Protein AF-A0A8T7FTH7-F1 (afdb_monomer)

Secondary structure (DSSP, 8-state):
-HHHHHHHHHHHHHHHHHHHHHHHHHHHHHHHHHHHHHHHHHHHHH---HHHHHHTSPP-TTGGGEEEEEETTTTEEEEEETTTEEEEEEEEETTTEEEE--SSS-------PPPPPPPPPTTSPSSP-

Foldseek 3Di:
DVVVVVVVVVVVVVVVVVVVCVVCLVVQLCVFQVLQQQCLQCCVVVVDDPVVSLVPDDDDPQSVQKDWDADPVQSKIWIAGNVDHNIWMWHQDVPPGIDTDDDDDDPDPPVDDDDDDDDDDPPDDPPDD

Mean predicted aligned error: 7.5 Å

Sequence (129 aa):
MKKKILPGIAAFLVIALVAGYFYMLPTFQVATGYTAKAVCSYHFLTGQDLENILAELPSNPLVPFLRPVIDEEKGEATVTLWGWAAGQKAILRPGLGCTLLAGDGPFETRSASMPTPELLDPNQPWPPR

Nearest PDB structures (foldseek):
  5y9m-assembly1_X  TM=3.456E-01  e=4.572E+00  Homo sapiens
  6yum-assembly2_GGG  TM=3.499E-01  e=9.924E+00  Homo sapiens

pLDDT: mean 88.83, std 12.2, range [54.25, 98.06]

Solvent-accessible surface area (backbone atoms only — not comparable to full-atom values): 7770 Å² total; per-residue (Å²): 115,71,82,67,47,54,61,53,53,52,52,50,52,52,52,51,52,53,53,50,46,66,70,44,42,65,60,43,37,50,54,17,38,52,50,7,37,48,50,28,34,41,32,78,74,67,69,46,57,72,69,63,55,61,70,69,48,82,90,56,93,60,61,88,42,53,40,75,48,76,39,77,91,77,38,32,13,36,12,15,41,77,70,78,39,55,66,23,42,10,36,59,36,90,97,72,48,55,45,67,58,84,76,93,64,85,83,74,80,72,84,72,77,77,74,81,80,76,83,73,66,89,85,60,66,87,76,82,131

Radius of gyration: 20.93 Å; Cα contacts (8 Å, |Δi|>4): 136; chains: 1; bounding box: 39×34×79 Å

Structure (mmCIF, N/CA/C/O backbone):
data_AF-A0A8T7FTH7-F1
#
_entry.id   AF-A0A8T7FTH7-F1
#
loop_
_atom_site.group_PDB
_atom_site.id
_atom_site.type_symbol
_atom_site.label_atom_id
_atom_site.label_alt_id
_atom_site.label_comp_id
_atom_site.label_asym_id
_atom_site.label_entity_id
_atom_site.label_seq_id
_atom_site.pdbx_PDB_ins_code
_atom_site.Cartn_x
_atom_site.Cartn_y
_atom_site.Cartn_z
_atom_site.occupancy
_atom_site.B_iso_or_equiv
_atom_site.auth_seq_id
_atom_site.auth_comp_id
_atom_site.auth_asym_id
_atom_site.auth_atom_id
_atom_site.pdbx_PDB_model_num
ATOM 1 N N . MET A 1 1 ? 19.401 9.539 -43.372 1.00 54.25 1 MET A N 1
ATOM 2 C CA . MET A 1 1 ? 20.001 9.391 -42.023 1.00 54.25 1 MET A CA 1
ATOM 3 C C . MET A 1 1 ? 18.977 9.518 -40.887 1.00 54.25 1 MET A C 1
ATOM 5 O O . MET A 1 1 ? 18.885 8.586 -40.107 1.00 54.25 1 MET A O 1
ATOM 9 N N . LYS A 1 2 ? 18.118 10.555 -40.835 1.00 55.38 2 LYS A N 1
ATOM 10 C CA . LYS A 1 2 ? 17.072 10.722 -39.788 1.00 55.38 2 LYS A CA 1
ATOM 11 C C . LYS A 1 2 ? 16.090 9.536 -39.631 1.00 55.38 2 LYS A C 1
ATOM 13 O O . LYS A 1 2 ? 15.730 9.191 -38.513 1.00 55.38 2 LYS A O 1
ATOM 18 N N . LYS A 1 3 ? 15.729 8.855 -40.732 1.00 62.44 3 LYS A N 1
ATOM 19 C CA . LYS A 1 3 ? 14.772 7.723 -40.737 1.00 62.44 3 LYS A CA 1
ATOM 20 C C . LYS A 1 3 ? 15.237 6.470 -39.970 1.00 62.44 3 LYS A C 1
ATOM 22 O O . LYS A 1 3 ? 14.392 5.694 -39.555 1.00 62.44 3 LYS A O 1
ATOM 27 N N . LYS A 1 4 ? 16.551 6.273 -39.773 1.00 67.25 4 LYS A N 1
ATOM 28 C CA . LYS A 1 4 ? 17.105 5.129 -39.013 1.00 67.25 4 LYS A CA 1
ATOM 29 C C . LYS A 1 4 ? 17.420 5.463 -37.548 1.00 67.25 4 LYS A C 1
ATOM 31 O O . LYS A 1 4 ? 17.591 4.556 -36.750 1.00 67.25 4 LYS A O 1
ATOM 36 N N . ILE A 1 5 ? 17.472 6.749 -37.196 1.00 80.12 5 ILE A N 1
ATOM 37 C CA . ILE A 1 5 ? 17.786 7.216 -35.836 1.00 80.12 5 ILE A CA 1
ATOM 38 C C . ILE A 1 5 ? 16.519 7.232 -34.970 1.00 80.12 5 ILE A C 1
ATOM 40 O O . ILE A 1 5 ? 16.562 6.842 -33.809 1.00 80.12 5 ILE A O 1
ATOM 44 N N . LEU A 1 6 ? 15.375 7.605 -35.556 1.00 87.12 6 LEU A N 1
ATOM 45 C CA . LEU A 1 6 ? 14.080 7.619 -34.872 1.00 87.12 6 LEU A CA 1
ATOM 46 C C . LEU A 1 6 ? 13.685 6.264 -34.241 1.00 87.12 6 LEU A C 1
ATOM 48 O O . LEU A 1 6 ? 13.337 6.266 -33.062 1.00 87.12 6 LEU A O 1
ATOM 52 N N . PRO A 1 7 ? 13.783 5.110 -34.939 1.00 89.69 7 PRO A N 1
ATOM 53 C CA . PRO A 1 7 ? 13.493 3.822 -34.308 1.00 89.69 7 PRO A CA 1
ATOM 54 C C . PRO A 1 7 ? 14.507 3.454 -33.216 1.00 89.69 7 PRO A C 1
ATOM 56 O O . PRO A 1 7 ? 14.124 2.840 -32.227 1.00 89.69 7 PRO A O 1
ATOM 59 N N . GLY A 1 8 ? 15.775 3.863 -33.349 1.00 92.44 8 GLY A N 1
ATOM 60 C CA . GLY A 1 8 ? 16.796 3.631 -32.323 1.00 92.44 8 GLY A CA 1
ATOM 61 C C . GLY A 1 8 ? 16.518 4.399 -31.028 1.00 92.44 8 GLY A C 1
ATOM 62 O O . GLY A 1 8 ? 16.594 3.826 -29.946 1.00 92.44 8 GLY A O 1
ATOM 63 N N . ILE A 1 9 ? 16.122 5.671 -31.135 1.00 94.81 9 ILE A N 1
ATOM 64 C CA . ILE A 1 9 ? 15.719 6.486 -29.978 1.00 94.81 9 ILE A CA 1
ATOM 65 C C . ILE A 1 9 ? 14.453 5.915 -29.336 1.00 94.81 9 ILE A C 1
ATOM 67 O O . ILE A 1 9 ? 14.396 5.782 -28.117 1.00 94.81 9 ILE A O 1
ATOM 71 N N . ALA A 1 10 ? 13.454 5.542 -30.141 1.00 95.12 10 ALA A N 1
ATOM 72 C CA . ALA A 1 10 ? 12.225 4.942 -29.630 1.00 95.12 10 ALA A CA 1
ATOM 73 C C . ALA A 1 10 ? 12.507 3.638 -28.866 1.00 95.12 10 ALA A C 1
ATOM 75 O O . ALA A 1 10 ? 12.024 3.469 -27.749 1.00 95.12 10 ALA A O 1
ATOM 76 N N . ALA A 1 11 ? 13.341 2.753 -29.420 1.00 95.62 11 ALA A N 1
ATOM 77 C CA . ALA A 1 11 ? 13.741 1.516 -28.753 1.00 95.62 11 ALA A CA 1
ATOM 78 C C . ALA A 1 11 ? 14.475 1.788 -27.431 1.00 95.62 11 ALA A C 1
ATOM 80 O O . ALA A 1 11 ? 14.161 1.169 -26.417 1.00 95.62 11 ALA A O 1
ATOM 81 N N . PHE A 1 12 ? 15.402 2.750 -27.415 1.00 96.62 12 PHE A N 1
ATOM 82 C CA . PHE A 1 12 ? 16.107 3.142 -26.196 1.00 96.62 12 PHE A CA 1
ATOM 83 C C . PHE A 1 12 ? 15.153 3.673 -25.116 1.00 96.62 12 PHE A C 1
ATOM 85 O O . PHE A 1 12 ? 15.256 3.264 -23.962 1.00 96.62 12 PHE A O 1
ATOM 92 N N . LEU A 1 13 ? 14.193 4.528 -25.484 1.00 97.19 13 LEU A N 1
ATOM 93 C CA . LEU A 1 13 ? 13.192 5.053 -24.550 1.00 97.19 13 LEU A CA 1
ATOM 94 C C . LEU A 1 13 ? 12.320 3.942 -23.959 1.00 97.19 13 LEU A C 1
ATOM 96 O O . LEU A 1 13 ? 12.079 3.939 -22.755 1.00 97.19 13 LEU A O 1
ATOM 100 N N . VAL A 1 14 ? 11.887 2.979 -24.775 1.00 96.94 14 VAL A N 1
ATOM 101 C CA . VAL A 1 14 ? 11.110 1.829 -24.289 1.00 96.94 14 VAL A CA 1
ATOM 102 C C . VAL A 1 14 ? 11.933 1.000 -23.304 1.00 96.94 14 VAL A C 1
ATOM 104 O O . VAL A 1 14 ? 11.444 0.689 -22.222 1.00 96.94 14 VAL A O 1
ATOM 107 N N . ILE A 1 15 ? 13.194 0.696 -23.625 1.00 97.56 15 ILE A N 1
ATOM 108 C CA . ILE A 1 15 ? 14.082 -0.057 -22.725 1.00 97.56 15 ILE A CA 1
ATOM 109 C C . ILE A 1 15 ? 14.289 0.700 -21.409 1.00 97.56 15 ILE A C 1
ATOM 111 O O . ILE A 1 15 ? 14.187 0.101 -20.341 1.00 97.56 15 ILE A O 1
ATOM 115 N N . ALA A 1 16 ? 14.530 2.011 -21.471 1.00 97.31 16 ALA A N 1
ATOM 116 C CA . ALA A 1 16 ? 14.709 2.845 -20.287 1.00 97.31 16 ALA A CA 1
ATOM 117 C C . ALA A 1 16 ? 13.448 2.885 -19.407 1.00 97.31 16 ALA A C 1
ATOM 119 O O . ALA A 1 16 ? 13.560 2.786 -18.188 1.00 97.31 16 ALA A O 1
ATOM 120 N N . LEU A 1 17 ? 12.254 2.973 -20.005 1.00 96.00 17 LEU A N 1
ATOM 121 C CA . LEU A 1 17 ? 10.984 2.933 -19.273 1.00 96.00 17 LEU A CA 1
ATOM 122 C C . LEU A 1 17 ? 10.751 1.579 -18.603 1.00 96.00 17 LEU A C 1
ATOM 124 O O . LEU A 1 17 ? 10.371 1.535 -17.437 1.00 96.00 17 LEU A O 1
ATOM 128 N N . VAL A 1 18 ? 11.007 0.481 -19.315 1.00 95.81 18 VAL A N 1
ATOM 129 C CA . VAL A 1 18 ? 10.856 -0.873 -18.766 1.00 95.81 18 VAL A CA 1
ATOM 130 C C . VAL A 1 18 ? 11.847 -1.096 -17.622 1.00 95.81 18 VAL A C 1
ATOM 132 O O . VAL A 1 18 ? 11.448 -1.522 -16.540 1.00 95.81 18 VAL A O 1
ATOM 135 N N . ALA A 1 19 ? 13.122 -0.747 -17.812 1.00 96.81 19 ALA A N 1
ATOM 136 C CA . ALA A 1 19 ? 14.138 -0.853 -16.767 1.00 96.81 19 ALA A CA 1
ATOM 137 C C . ALA A 1 19 ? 13.805 0.031 -15.554 1.00 96.81 19 ALA A C 1
ATOM 139 O O . ALA A 1 19 ? 13.884 -0.427 -14.415 1.00 96.81 19 ALA A O 1
ATOM 140 N N . GLY A 1 20 ? 13.373 1.272 -15.794 1.00 96.75 20 GLY A N 1
ATOM 141 C CA . GLY A 1 20 ? 12.933 2.193 -14.749 1.00 96.75 20 GLY A CA 1
ATOM 142 C C . GLY A 1 20 ? 11.720 1.675 -13.975 1.00 96.75 20 GLY A C 1
ATOM 143 O O . GLY A 1 20 ? 11.682 1.792 -12.753 1.00 96.75 20 GLY A O 1
ATOM 144 N N . TYR A 1 21 ? 10.763 1.040 -14.656 1.00 93.38 21 TYR A N 1
ATOM 145 C CA . TYR A 1 21 ? 9.609 0.412 -14.013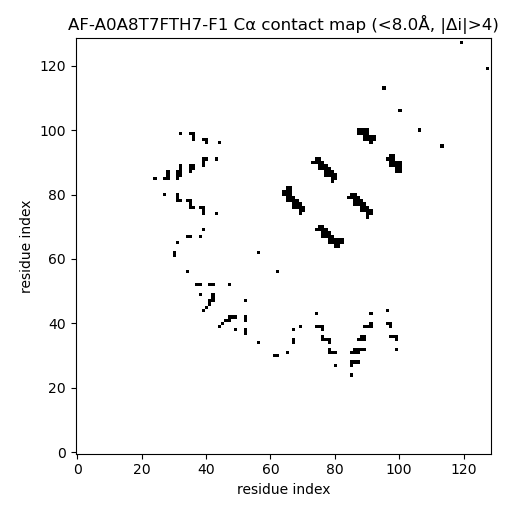 1.00 93.38 21 TYR A CA 1
ATOM 146 C C . TYR A 1 21 ? 10.030 -0.712 -13.065 1.00 93.38 21 TYR A C 1
ATOM 148 O O . TYR A 1 21 ? 9.644 -0.699 -11.899 1.00 93.38 21 TYR A O 1
ATOM 156 N N . PHE A 1 22 ? 10.858 -1.653 -13.529 1.00 94.88 22 PHE A N 1
ATOM 157 C CA . PHE A 1 22 ? 11.330 -2.756 -12.686 1.00 94.88 22 PHE A CA 1
ATOM 158 C C . PHE A 1 22 ? 12.208 -2.278 -11.526 1.00 94.88 22 PHE A C 1
ATOM 160 O O . PHE A 1 22 ? 12.134 -2.843 -10.438 1.00 94.88 22 PHE A O 1
ATOM 167 N N . TYR A 1 23 ? 12.983 -1.210 -11.724 1.00 97.00 23 TYR A N 1
ATOM 168 C CA . TYR A 1 23 ? 13.746 -0.572 -10.653 1.00 97.00 23 TYR A CA 1
ATOM 169 C C . TYR A 1 23 ? 12.838 0.034 -9.570 1.00 97.00 23 TYR A C 1
ATOM 171 O O . TYR A 1 23 ? 13.106 -0.119 -8.381 1.00 97.00 23 TYR A O 1
ATOM 179 N N . MET A 1 24 ? 11.739 0.681 -9.970 1.00 96.44 24 MET A N 1
ATOM 180 C CA . MET A 1 24 ? 10.778 1.321 -9.060 1.00 96.44 24 MET A CA 1
ATOM 181 C C . MET A 1 24 ? 9.716 0.367 -8.496 1.00 96.44 24 MET A C 1
ATOM 183 O O . MET A 1 24 ? 8.971 0.746 -7.589 1.00 96.44 24 MET A O 1
ATOM 187 N N . LEU A 1 25 ? 9.633 -0.865 -9.002 1.00 94.44 25 LEU A N 1
ATOM 188 C CA . LEU A 1 25 ? 8.610 -1.835 -8.618 1.00 94.44 25 LEU A CA 1
ATOM 189 C C . LEU A 1 25 ? 8.502 -2.045 -7.094 1.00 94.44 25 LEU A C 1
ATOM 191 O O . LEU A 1 25 ? 7.373 -2.007 -6.600 1.00 94.44 25 LEU A O 1
ATOM 195 N N . PRO A 1 26 ? 9.602 -2.165 -6.318 1.00 94.50 26 PRO A N 1
ATOM 196 C CA . PRO A 1 26 ? 9.508 -2.289 -4.863 1.00 94.50 26 PRO A CA 1
ATOM 197 C C . PRO A 1 26 ? 8.844 -1.072 -4.209 1.00 94.50 26 PRO A C 1
ATOM 199 O O . PRO A 1 26 ? 8.006 -1.217 -3.325 1.00 94.50 26 PRO A O 1
ATOM 202 N N . THR A 1 27 ? 9.155 0.141 -4.674 1.00 95.56 27 THR A N 1
ATOM 203 C CA . THR A 1 27 ? 8.526 1.375 -4.180 1.00 95.56 27 THR A CA 1
ATOM 204 C C . THR A 1 27 ? 7.031 1.395 -4.489 1.00 95.56 27 THR A C 1
ATOM 206 O O . THR A 1 27 ? 6.227 1.765 -3.635 1.00 95.56 27 THR A O 1
ATOM 209 N N . PHE A 1 28 ? 6.638 0.959 -5.687 1.00 95.75 28 PHE A N 1
ATOM 210 C CA . PHE A 1 28 ? 5.229 0.868 -6.067 1.00 95.75 28 PHE A CA 1
ATOM 211 C C . PHE A 1 28 ? 4.470 -0.182 -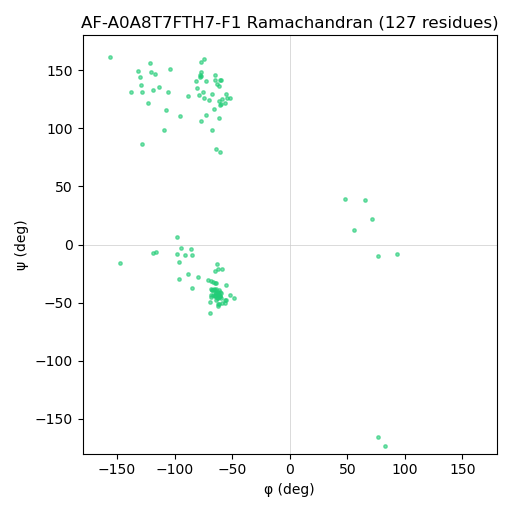5.249 1.00 95.75 28 PHE A C 1
ATOM 213 O O . PHE A 1 28 ? 3.330 0.070 -4.858 1.00 95.75 28 PHE A O 1
ATOM 220 N N . GLN A 1 29 ? 5.098 -1.319 -4.939 1.00 94.25 29 GLN A N 1
ATOM 221 C CA . GLN A 1 29 ? 4.535 -2.346 -4.056 1.00 94.25 29 GLN A CA 1
ATOM 222 C C . GLN A 1 29 ? 4.381 -1.846 -2.617 1.00 94.25 29 GLN A C 1
ATOM 224 O O . GLN A 1 29 ? 3.365 -2.113 -1.983 1.00 94.25 29 GLN A O 1
ATOM 229 N N . VAL A 1 30 ? 5.339 -1.067 -2.104 1.00 94.94 30 VAL A N 1
ATOM 230 C CA . VAL A 1 30 ? 5.215 -0.439 -0.779 1.00 94.94 30 VAL A CA 1
ATOM 231 C C . VAL A 1 30 ? 4.050 0.547 -0.756 1.00 94.94 30 VAL A C 1
ATOM 233 O O . VAL A 1 30 ? 3.238 0.498 0.164 1.00 94.94 30 VAL A O 1
ATOM 236 N N . ALA A 1 31 ? 3.927 1.410 -1.769 1.00 95.75 31 ALA A N 1
ATOM 237 C CA . ALA A 1 31 ? 2.851 2.397 -1.832 1.00 95.75 31 ALA A CA 1
ATOM 238 C C . ALA A 1 31 ? 1.465 1.732 -1.880 1.00 95.75 31 ALA A C 1
ATOM 240 O O . ALA A 1 31 ? 0.595 2.034 -1.067 1.00 95.75 31 ALA A O 1
ATOM 241 N N . THR A 1 32 ? 1.273 0.784 -2.794 1.00 96.69 32 THR A N 1
ATOM 242 C CA . THR A 1 32 ? 0.002 0.057 -2.935 1.00 96.69 32 THR A CA 1
ATOM 243 C C . THR A 1 32 ? -0.287 -0.840 -1.732 1.00 96.69 32 THR A C 1
ATOM 245 O O . THR A 1 32 ? -1.424 -0.871 -1.268 1.00 96.69 32 THR A O 1
ATOM 248 N N . GLY A 1 33 ? 0.718 -1.515 -1.169 1.00 95.88 33 GLY A N 1
ATOM 249 C CA . GLY A 1 33 ? 0.565 -2.393 -0.007 1.00 95.88 33 GLY A CA 1
ATOM 250 C C . GLY A 1 33 ? 0.238 -1.635 1.277 1.00 95.88 33 GLY A C 1
ATOM 251 O O . GLY A 1 33 ? -0.679 -2.022 2.006 1.00 95.88 33 GLY A O 1
ATOM 252 N N . TYR A 1 34 ? 0.922 -0.515 1.529 1.00 96.38 34 TYR A N 1
ATOM 253 C CA . TYR A 1 34 ? 0.611 0.373 2.650 1.00 96.38 34 TYR A CA 1
ATOM 254 C C . TYR A 1 34 ? -0.825 0.885 2.550 1.00 96.38 34 TYR A C 1
ATOM 256 O O . TYR A 1 34 ? -1.599 0.737 3.497 1.00 96.38 34 TYR A O 1
ATOM 264 N N . THR A 1 35 ? -1.215 1.413 1.386 1.00 97.44 35 THR A N 1
ATOM 265 C CA . THR A 1 35 ? -2.571 1.928 1.186 1.00 97.44 35 THR A CA 1
ATOM 266 C C . THR A 1 35 ? -3.618 0.820 1.269 1.00 97.44 35 THR A C 1
ATOM 268 O O . THR A 1 35 ? -4.646 1.037 1.898 1.00 97.44 35 THR A O 1
ATOM 271 N N . ALA A 1 36 ? -3.369 -0.382 0.740 1.00 97.25 36 ALA A N 1
ATOM 272 C CA . ALA A 1 36 ? -4.308 -1.503 0.857 1.00 97.25 36 ALA A CA 1
ATOM 273 C C . ALA A 1 36 ? -4.540 -1.889 2.322 1.00 97.25 36 ALA A C 1
ATOM 275 O O . ALA A 1 36 ? -5.681 -2.044 2.764 1.00 97.25 36 ALA A O 1
ATOM 276 N N . LYS A 1 37 ? -3.462 -1.982 3.109 1.00 96.94 37 LYS A N 1
ATOM 277 C CA . LYS A 1 37 ? -3.544 -2.272 4.544 1.00 96.94 37 LYS A CA 1
ATOM 278 C C . LYS A 1 37 ? -4.258 -1.158 5.312 1.00 96.94 37 LYS A C 1
ATOM 280 O O . LYS A 1 37 ? -5.078 -1.475 6.179 1.00 96.94 37 LYS A O 1
ATOM 285 N N . ALA A 1 38 ? -3.950 0.104 5.017 1.00 97.06 38 ALA A N 1
ATOM 286 C CA . ALA A 1 38 ? -4.575 1.264 5.644 1.00 97.06 38 ALA A CA 1
ATOM 287 C C . ALA A 1 38 ? -6.077 1.301 5.344 1.00 97.06 38 ALA A C 1
ATOM 289 O O . ALA A 1 38 ? -6.872 1.289 6.279 1.00 97.06 38 ALA A O 1
ATOM 290 N N . VAL A 1 39 ? -6.459 1.219 4.065 1.00 98.06 39 VAL A N 1
ATOM 291 C CA . VAL A 1 39 ? -7.859 1.199 3.619 1.00 98.06 39 VAL A CA 1
ATOM 292 C C . VAL A 1 39 ? -8.630 0.065 4.278 1.00 98.06 39 VAL A C 1
ATOM 294 O O . VAL A 1 39 ? -9.645 0.334 4.906 1.00 98.06 39 VAL A O 1
ATOM 297 N N . CYS A 1 40 ? -8.121 -1.171 4.248 1.00 97.75 40 CYS A N 1
ATOM 298 C CA . CYS A 1 40 ? -8.783 -2.288 4.927 1.00 97.75 40 CYS A CA 1
ATOM 299 C C . CYS A 1 40 ? -8.991 -2.000 6.422 1.00 97.75 40 CYS A C 1
ATOM 301 O O . CYS A 1 40 ? -10.076 -2.207 6.956 1.00 97.75 40 CYS A O 1
ATOM 303 N N . SER A 1 41 ? -7.951 -1.519 7.111 1.00 97.44 41 SER A N 1
ATOM 304 C CA . SER A 1 41 ? -7.999 -1.349 8.567 1.00 97.44 41 SER A CA 1
ATOM 305 C C . SER A 1 41 ? -8.951 -0.226 8.967 1.00 97.44 41 SER A C 1
ATOM 307 O O . SER A 1 41 ? -9.809 -0.433 9.817 1.00 97.44 41 SER A O 1
ATOM 309 N N . TYR A 1 42 ? -8.830 0.948 8.352 1.00 97.44 42 TYR A N 1
ATOM 310 C CA . TYR A 1 42 ? -9.682 2.081 8.693 1.00 97.44 42 TYR A CA 1
ATOM 311 C C . TYR A 1 42 ? -11.136 1.838 8.299 1.00 97.44 42 TYR A C 1
ATOM 313 O O . TYR A 1 42 ? -12.044 2.149 9.071 1.00 97.44 42 TYR A O 1
ATOM 321 N N . HIS A 1 43 ? -11.365 1.215 7.150 1.00 97.88 43 HIS A N 1
ATOM 322 C CA . HIS A 1 43 ? -12.713 0.933 6.703 1.00 97.88 43 HIS A CA 1
ATOM 323 C C . HIS A 1 43 ? -13.389 -0.139 7.570 1.00 97.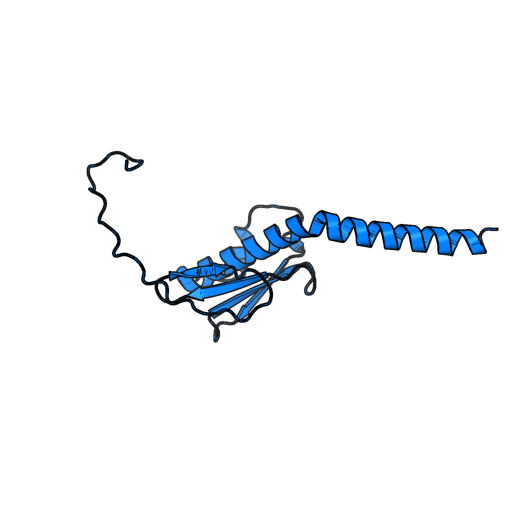88 43 HIS A C 1
ATOM 325 O O . HIS A 1 43 ? -14.373 0.147 8.245 1.00 97.88 43 HIS A O 1
ATOM 331 N N . PHE A 1 44 ? -12.817 -1.344 7.664 1.00 97.44 44 PHE A N 1
ATOM 332 C CA . PHE A 1 44 ? -13.481 -2.459 8.346 1.00 97.44 44 PHE A CA 1
ATOM 333 C C . PHE A 1 44 ? -13.372 -2.430 9.874 1.00 97.44 44 PHE A C 1
ATOM 335 O O . PHE A 1 44 ? -14.239 -2.979 10.550 1.00 97.44 44 PHE A O 1
ATOM 342 N N . LEU A 1 45 ? -12.311 -1.842 10.444 1.00 95.81 45 LEU A N 1
ATOM 343 C CA . LEU A 1 45 ? -12.126 -1.817 11.904 1.00 95.81 45 LEU A CA 1
ATOM 344 C C . LEU A 1 45 ? -12.636 -0.528 12.543 1.00 95.81 45 LEU A C 1
ATOM 346 O O . LEU A 1 45 ? -13.027 -0.556 13.707 1.00 95.81 45 LEU A O 1
ATOM 350 N N . THR A 1 46 ? -12.608 0.593 11.814 1.00 95.81 46 THR A N 1
ATOM 351 C CA . THR A 1 46 ? -13.019 1.899 12.357 1.00 95.81 46 THR A CA 1
ATOM 352 C C . THR A 1 46 ? -14.240 2.506 11.672 1.00 95.81 46 THR A C 1
ATOM 354 O O . THR A 1 46 ? -14.746 3.512 12.159 1.00 95.81 46 THR A O 1
ATOM 357 N N . GLY A 1 47 ? -14.748 1.904 10.590 1.00 95.44 47 GLY A N 1
ATOM 358 C CA . GLY A 1 47 ? -15.949 2.374 9.893 1.00 95.44 47 GLY A CA 1
ATOM 359 C C . GLY A 1 47 ? -15.753 3.674 9.113 1.00 95.44 47 GLY A C 1
ATOM 360 O O . GLY A 1 47 ? -16.724 4.389 8.885 1.00 95.44 47 GLY A O 1
ATOM 361 N N . GLN A 1 48 ? -14.514 4.016 8.743 1.00 96.69 48 GLN A N 1
ATOM 362 C CA . GLN A 1 48 ? -14.243 5.218 7.952 1.00 96.69 48 GLN A CA 1
ATOM 363 C C . GLN A 1 48 ? -14.580 5.004 6.475 1.00 96.69 48 GLN A C 1
ATOM 365 O O . GLN A 1 48 ? -14.383 3.920 5.916 1.00 96.69 48 GLN A O 1
ATOM 370 N N . ASP A 1 49 ? -15.053 6.062 5.826 1.00 96.56 49 ASP A N 1
ATOM 371 C CA . ASP A 1 49 ? -15.213 6.103 4.379 1.00 96.56 49 ASP A CA 1
ATOM 372 C C . ASP A 1 49 ? -13.864 6.266 3.665 1.00 96.56 49 ASP A C 1
ATOM 374 O O . ASP A 1 49 ? -12.858 6.703 4.228 1.00 96.56 49 ASP A O 1
ATOM 378 N N . LEU A 1 50 ? -13.849 5.904 2.385 1.00 95.81 50 LEU A N 1
ATOM 379 C CA . LEU A 1 50 ? -12.638 5.901 1.577 1.00 95.81 50 LEU A CA 1
ATOM 380 C C . LEU A 1 50 ? -12.038 7.303 1.388 1.00 95.81 50 LEU A C 1
ATOM 382 O O . LEU A 1 50 ? -10.818 7.428 1.302 1.00 95.81 50 LEU A O 1
ATOM 386 N N . GLU A 1 51 ? -12.860 8.348 1.313 1.00 95.56 51 GLU A N 1
ATOM 387 C CA . GLU A 1 51 ? -12.396 9.711 1.040 1.00 95.56 51 GLU A CA 1
ATOM 388 C C . GLU A 1 51 ? -11.580 10.246 2.219 1.00 95.56 51 GLU A C 1
ATOM 390 O O . GLU A 1 51 ? -10.461 10.730 2.026 1.00 95.56 51 GLU A O 1
ATOM 395 N N . ASN A 1 52 ? -12.083 10.050 3.438 1.00 96.00 52 ASN A N 1
ATOM 396 C CA . ASN A 1 52 ? -11.380 10.402 4.669 1.00 96.00 52 ASN A CA 1
ATOM 397 C C . ASN A 1 52 ? -10.073 9.617 4.828 1.00 96.00 52 ASN A C 1
ATOM 399 O O . ASN A 1 52 ? -9.031 10.202 5.128 1.00 96.00 52 ASN A O 1
ATOM 403 N N . ILE A 1 53 ? -10.082 8.314 4.533 1.00 96.12 53 ILE A N 1
ATOM 404 C CA . ILE A 1 53 ? -8.865 7.488 4.603 1.00 96.12 53 ILE A CA 1
ATOM 405 C C . ILE A 1 53 ? -7.781 8.010 3.654 1.00 96.12 53 ILE A C 1
ATOM 407 O O . ILE A 1 53 ? -6.602 8.041 4.009 1.00 96.12 53 ILE A O 1
ATOM 411 N N . LEU A 1 54 ? -8.159 8.403 2.434 1.00 94.50 54 LEU A N 1
ATOM 412 C CA . LEU A 1 54 ? -7.213 8.906 1.438 1.00 94.50 54 LEU A CA 1
ATOM 413 C C . LEU A 1 54 ? -6.667 10.294 1.780 1.00 94.50 54 LEU A C 1
ATOM 415 O O . LEU A 1 54 ? -5.521 10.580 1.430 1.00 94.50 54 LEU A O 1
ATOM 419 N N . ALA A 1 55 ? -7.446 11.126 2.471 1.00 94.19 55 ALA A N 1
ATOM 420 C CA . ALA A 1 55 ? -7.003 12.433 2.950 1.00 94.19 55 ALA A CA 1
ATOM 421 C C . ALA A 1 55 ? -5.937 12.329 4.057 1.00 94.19 55 ALA A C 1
ATOM 423 O O . ALA A 1 55 ? -5.043 13.171 4.126 1.00 94.19 55 ALA A O 1
ATOM 424 N N . GLU A 1 56 ? -5.997 11.274 4.871 1.00 92.94 56 GLU A N 1
ATOM 425 C CA . GLU A 1 56 ? -5.061 11.003 5.972 1.00 92.94 56 GLU A CA 1
ATOM 426 C C . GLU A 1 56 ? -3.787 10.259 5.525 1.00 92.94 56 GLU A C 1
ATOM 428 O O . GLU A 1 56 ? -2.875 10.021 6.324 1.00 92.94 56 GLU A O 1
ATOM 433 N N . LEU A 1 57 ? -3.682 9.869 4.247 1.00 94.12 57 LEU A N 1
ATOM 434 C CA . LEU A 1 57 ? -2.471 9.218 3.753 1.00 94.12 57 LEU A CA 1
ATOM 435 C C . LEU A 1 57 ? -1.266 10.172 3.815 1.00 94.12 57 LEU A C 1
ATOM 437 O O . LEU A 1 57 ? -1.377 11.341 3.439 1.00 94.12 57 LEU A O 1
ATOM 441 N N . PRO A 1 58 ? -0.069 9.666 4.177 1.00 92.69 58 PRO A N 1
ATOM 442 C CA . PRO A 1 58 ? 1.151 10.458 4.129 1.00 92.69 58 PRO A CA 1
ATOM 443 C C . PRO A 1 58 ? 1.357 11.064 2.742 1.00 92.69 58 PRO A C 1
ATOM 445 O O . PRO A 1 58 ? 1.389 10.345 1.735 1.00 92.69 58 PRO A O 1
ATOM 448 N N . SER A 1 59 ? 1.528 12.385 2.692 1.00 92.25 59 SER A N 1
ATOM 449 C CA . SER A 1 59 ? 1.692 13.102 1.433 1.00 92.25 59 SER A CA 1
ATOM 450 C C . SER A 1 59 ? 2.923 12.591 0.684 1.00 92.25 59 SER A C 1
ATOM 452 O O . SER A 1 59 ? 4.048 12.599 1.184 1.00 92.25 59 SER A O 1
ATOM 454 N N . ASN A 1 60 ? 2.709 12.088 -0.532 1.00 91.06 60 ASN A N 1
ATOM 455 C CA . ASN A 1 60 ? 3.787 11.636 -1.401 1.00 91.06 60 ASN A CA 1
ATOM 456 C C . ASN A 1 60 ? 3.365 11.666 -2.884 1.00 91.06 60 ASN A C 1
ATOM 458 O O . ASN A 1 60 ? 2.167 11.664 -3.182 1.00 91.06 60 ASN A O 1
ATOM 462 N N . PRO A 1 61 ? 4.326 11.659 -3.829 1.00 94.00 61 PRO A N 1
ATOM 463 C CA . PRO A 1 61 ? 4.032 11.791 -5.258 1.00 94.00 61 PRO A CA 1
ATOM 464 C C . PRO A 1 61 ? 3.193 10.660 -5.869 1.00 94.00 61 PRO A C 1
ATOM 466 O O . PRO A 1 61 ? 2.678 10.829 -6.971 1.00 94.00 61 PRO A O 1
ATOM 469 N N . LEU A 1 62 ? 3.072 9.506 -5.205 1.00 94.75 62 LEU A N 1
ATOM 470 C CA . LEU A 1 62 ? 2.357 8.347 -5.743 1.00 94.75 62 LEU A CA 1
ATOM 471 C C . LEU A 1 62 ? 0.864 8.359 -5.412 1.00 94.75 62 LEU A C 1
ATOM 473 O O . LEU A 1 62 ? 0.094 7.798 -6.189 1.00 94.75 62 LEU A O 1
ATOM 477 N N . VAL A 1 63 ? 0.444 9.021 -4.323 1.00 94.62 63 VAL A N 1
ATOM 478 C CA . VAL A 1 63 ? -0.961 9.046 -3.854 1.00 94.62 63 VAL A CA 1
ATOM 479 C C . VAL A 1 63 ? -1.965 9.369 -4.968 1.00 94.62 63 VAL A C 1
ATOM 481 O O . VAL A 1 63 ? -2.925 8.612 -5.112 1.00 94.62 63 VAL A O 1
ATOM 484 N N . PRO A 1 64 ? -1.754 10.389 -5.829 1.00 95.62 64 PRO A N 1
ATOM 485 C CA . PRO A 1 64 ? -2.723 10.729 -6.877 1.00 95.62 64 PRO A CA 1
ATOM 486 C C . PRO A 1 64 ? -2.961 9.611 -7.906 1.00 95.62 64 PRO A C 1
ATOM 488 O O . PRO A 1 64 ? -3.981 9.599 -8.606 1.00 95.62 64 PRO A O 1
ATOM 491 N N . PHE A 1 65 ? -2.020 8.673 -8.019 1.00 96.62 65 PHE A N 1
ATOM 492 C CA . PHE A 1 65 ? -2.053 7.562 -8.966 1.00 96.62 65 PHE A CA 1
ATOM 493 C C . PHE A 1 65 ? -2.568 6.260 -8.355 1.00 96.62 65 PHE A C 1
ATOM 495 O O . PHE A 1 65 ? -2.789 5.299 -9.095 1.00 96.62 65 PHE A O 1
ATOM 502 N N . LEU A 1 66 ? -2.773 6.212 -7.038 1.00 97.12 66 LEU A N 1
ATOM 503 C CA . LEU A 1 66 ? -3.340 5.048 -6.373 1.00 97.12 66 LEU A CA 1
ATOM 504 C C . LEU A 1 66 ? -4.834 4.934 -6.688 1.00 97.12 66 LEU A C 1
ATOM 506 O O . LEU A 1 66 ? -5.564 5.926 -6.788 1.00 97.12 66 LEU A O 1
ATOM 510 N N . ARG A 1 67 ? -5.281 3.698 -6.894 1.00 97.69 67 ARG A N 1
ATOM 511 C CA . ARG A 1 67 ? -6.665 3.338 -7.210 1.00 97.69 67 ARG A CA 1
ATOM 512 C C . ARG A 1 67 ? -7.120 2.239 -6.247 1.00 97.69 67 ARG A C 1
ATOM 514 O O . ARG A 1 67 ? -6.917 1.060 -6.547 1.00 97.69 67 ARG A O 1
ATOM 521 N N . PRO A 1 68 ? -7.632 2.618 -5.063 1.00 97.38 68 PRO A N 1
ATOM 522 C CA . PRO A 1 68 ? -8.215 1.691 -4.102 1.00 97.38 68 PRO A CA 1
ATOM 523 C C . PRO A 1 68 ? -9.621 1.250 -4.523 1.00 97.38 68 PRO A C 1
ATOM 525 O O . PRO A 1 68 ? -10.394 2.034 -5.069 1.00 97.38 68 PRO A O 1
ATOM 528 N N . VAL A 1 69 ? -9.947 -0.004 -4.229 1.00 97.31 69 VAL A N 1
ATOM 529 C CA . VAL A 1 69 ? -11.265 -0.621 -4.397 1.00 97.31 69 VAL A CA 1
ATOM 530 C C . VAL A 1 69 ? -11.537 -1.475 -3.164 1.00 97.31 69 VAL A C 1
ATOM 532 O O . VAL A 1 69 ? -10.678 -2.262 -2.761 1.00 97.31 69 VAL A O 1
ATOM 535 N N . ILE A 1 70 ? -12.719 -1.318 -2.577 1.00 98.00 70 ILE A N 1
ATOM 536 C CA . ILE A 1 70 ? -13.178 -2.095 -1.425 1.00 98.00 70 ILE A CA 1
ATOM 537 C C . ILE A 1 70 ? -14.228 -3.097 -1.915 1.00 98.00 70 ILE A C 1
ATOM 539 O O . ILE 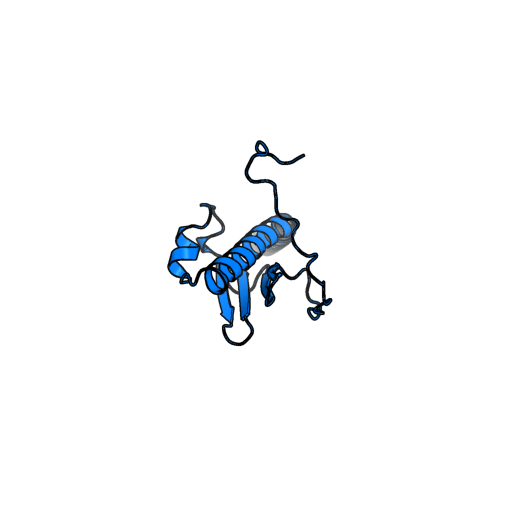A 1 70 ? -15.139 -2.727 -2.654 1.00 98.00 70 ILE A O 1
ATOM 543 N N . ASP A 1 71 ? -14.077 -4.357 -1.520 1.00 96.62 71 ASP A N 1
ATOM 544 C CA . ASP A 1 71 ? -15.068 -5.420 -1.681 1.00 96.62 71 ASP A CA 1
ATOM 545 C C . ASP A 1 71 ? -15.628 -5.739 -0.289 1.00 96.62 71 ASP A C 1
ATOM 547 O O . ASP A 1 71 ? -14.994 -6.428 0.512 1.00 96.62 71 ASP A O 1
ATOM 551 N N . GLU A 1 72 ? -16.794 -5.168 0.008 1.00 95.44 72 GLU A N 1
ATOM 552 C CA . GLU A 1 72 ? -17.486 -5.288 1.299 1.00 95.44 72 GLU A CA 1
ATOM 553 C C . GLU A 1 72 ? -17.916 -6.729 1.590 1.00 95.44 72 GLU A C 1
ATOM 555 O O . GLU A 1 72 ? -17.810 -7.203 2.719 1.00 95.44 72 GLU A O 1
ATOM 560 N N . GLU A 1 73 ? -18.361 -7.458 0.562 1.00 94.44 73 GLU A N 1
ATOM 561 C CA . GLU A 1 73 ? -18.849 -8.831 0.712 1.00 94.44 73 GLU A CA 1
ATOM 562 C C . GLU A 1 73 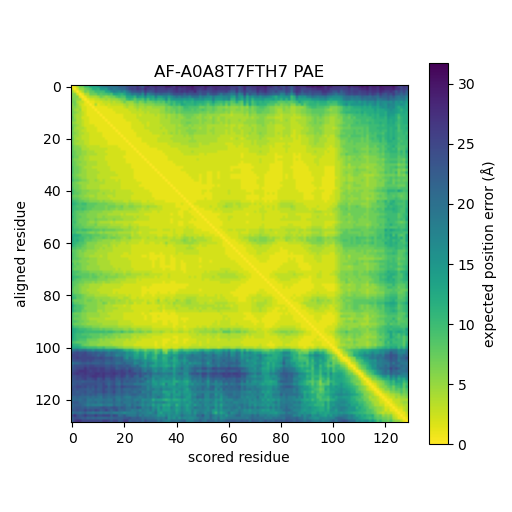? -17.717 -9.789 1.086 1.00 94.44 73 GLU A C 1
ATOM 564 O O . GLU A 1 73 ? -17.902 -10.695 1.902 1.00 94.44 73 GLU A O 1
ATOM 569 N N . LYS A 1 74 ? -16.531 -9.586 0.502 1.00 91.50 74 LYS A N 1
ATOM 570 C CA . LYS A 1 74 ? -15.347 -10.409 0.784 1.00 91.50 74 LYS A CA 1
ATOM 571 C C . LYS A 1 74 ? -14.474 -9.864 1.914 1.00 91.50 74 LYS A C 1
ATOM 573 O O . LYS A 1 74 ? -13.545 -10.550 2.339 1.00 91.50 74 LYS A O 1
ATOM 578 N N . GLY A 1 75 ? -14.743 -8.654 2.403 1.00 94.50 75 GLY A N 1
ATOM 579 C CA . GLY A 1 75 ? -13.901 -7.994 3.397 1.00 94.50 75 GLY A CA 1
ATOM 580 C C . GLY A 1 75 ? -12.506 -7.666 2.858 1.00 94.50 75 GLY A C 1
ATOM 581 O O . GLY A 1 75 ? -11.515 -7.849 3.564 1.00 94.50 75 GLY A O 1
ATOM 582 N N . GLU A 1 76 ? -12.391 -7.248 1.596 1.00 95.38 76 GLU A N 1
ATOM 583 C CA . GLU A 1 76 ? -11.103 -7.023 0.927 1.00 95.38 76 GLU A CA 1
ATOM 584 C C . GLU A 1 76 ? -10.909 -5.559 0.524 1.00 95.38 76 GLU A C 1
ATOM 586 O O . GLU A 1 76 ? -11.838 -4.871 0.116 1.00 95.38 76 GLU A O 1
ATOM 591 N N . ALA A 1 77 ? -9.664 -5.091 0.563 1.00 97.31 77 ALA A N 1
ATOM 592 C CA . ALA A 1 77 ? -9.245 -3.835 -0.042 1.00 97.31 77 ALA A CA 1
ATOM 593 C C . ALA A 1 77 ? -8.107 -4.106 -1.026 1.00 97.31 77 ALA A C 1
ATOM 595 O O . ALA A 1 77 ? -7.056 -4.630 -0.653 1.00 97.31 77 ALA A O 1
ATOM 596 N N . THR A 1 78 ? -8.303 -3.736 -2.287 1.00 96.94 78 THR A N 1
ATOM 597 C CA . THR A 1 78 ? -7.301 -3.867 -3.351 1.00 96.94 78 THR A CA 1
ATOM 598 C C . THR A 1 78 ? -6.863 -2.488 -3.806 1.00 96.94 78 THR A C 1
ATOM 600 O O . THR A 1 78 ? -7.694 -1.615 -4.029 1.00 96.94 78 THR A O 1
ATOM 603 N N . VAL A 1 79 ? -5.562 -2.280 -3.974 1.00 97.50 79 VAL A N 1
ATOM 604 C CA . VAL A 1 79 ? -5.005 -1.013 -4.454 1.00 97.50 79 VAL A CA 1
ATOM 605 C C . VAL A 1 79 ? -4.075 -1.287 -5.613 1.00 97.50 79 VAL A C 1
ATOM 607 O O . VAL A 1 79 ? -3.198 -2.140 -5.524 1.00 97.50 79 VAL A O 1
ATOM 610 N N . THR A 1 80 ? -4.248 -0.537 -6.693 1.00 97.19 80 THR A N 1
ATOM 611 C CA . THR A 1 80 ? -3.364 -0.577 -7.862 1.00 97.19 80 THR A CA 1
ATOM 612 C C . THR A 1 80 ? -2.765 0.794 -8.126 1.00 97.19 80 THR A C 1
ATOM 614 O O . THR A 1 80 ? -3.326 1.827 -7.756 1.00 97.19 80 THR A O 1
ATOM 617 N N . LEU A 1 81 ? -1.621 0.808 -8.798 1.00 96.06 81 LEU A N 1
ATOM 618 C CA . LEU A 1 81 ? -1.041 2.005 -9.381 1.00 96.06 81 LEU A CA 1
ATOM 619 C C . LEU A 1 81 ? -1.602 2.182 -10.799 1.00 96.06 81 LEU A C 1
ATOM 621 O O . LEU A 1 81 ? -1.592 1.249 -11.605 1.00 96.06 81 LEU A O 1
ATOM 625 N N . TRP A 1 82 ? -2.141 3.364 -11.095 1.00 95.50 82 TRP A N 1
ATOM 626 C CA . TRP A 1 82 ? -2.806 3.701 -12.365 1.00 95.50 82 TRP A CA 1
ATOM 627 C C . TRP A 1 82 ? -3.974 2.782 -12.774 1.00 95.50 82 TRP A C 1
ATOM 629 O O . TRP A 1 82 ? -4.440 2.868 -13.907 1.00 95.50 82 TRP A O 1
ATOM 639 N N . GLY A 1 83 ? -4.474 1.926 -11.879 1.00 94.25 83 GLY A N 1
ATOM 640 C CA . GLY A 1 83 ? -5.570 0.994 -12.164 1.00 94.25 83 GLY A CA 1
ATOM 641 C C . GLY A 1 83 ? -5.141 -0.402 -12.630 1.00 94.25 83 GLY A C 1
ATOM 642 O O . GLY A 1 83 ? -5.994 -1.274 -12.747 1.00 94.25 83 GLY A O 1
ATOM 643 N N . TRP A 1 84 ? -3.855 -0.638 -12.912 1.00 93.19 84 TRP A N 1
ATOM 644 C CA . TRP A 1 84 ? -3.404 -1.902 -13.523 1.00 93.19 84 TRP A CA 1
ATOM 645 C C . TRP A 1 84 ? -2.001 -2.366 -13.109 1.00 93.19 84 TRP A C 1
ATOM 647 O O . TRP A 1 84 ? -1.661 -3.527 -13.323 1.00 93.19 84 TRP A O 1
ATOM 657 N N . ALA A 1 85 ? -1.174 -1.498 -12.522 1.00 92.56 85 ALA A N 1
ATOM 658 C CA . ALA A 1 85 ? 0.204 -1.817 -12.162 1.00 92.56 85 ALA A CA 1
ATOM 659 C C . ALA A 1 85 ? 0.366 -2.050 -10.654 1.00 92.56 85 ALA A C 1
ATOM 661 O O . ALA A 1 85 ? -0.342 -1.450 -9.847 1.00 92.56 85 ALA A O 1
ATOM 662 N N . ALA A 1 86 ? 1.346 -2.882 -10.282 1.00 92.19 86 ALA A N 1
ATOM 663 C CA . ALA A 1 86 ? 1.802 -3.080 -8.902 1.00 92.19 86 ALA A CA 1
ATOM 664 C C . ALA A 1 86 ? 0.668 -3.312 -7.880 1.00 92.19 86 ALA A C 1
ATOM 666 O O . ALA A 1 86 ? 0.719 -2.781 -6.781 1.00 92.19 86 ALA A O 1
ATOM 667 N N . GLY A 1 87 ? -0.375 -4.064 -8.246 1.00 94.44 87 GLY A N 1
ATOM 668 C CA . GLY A 1 87 ? -1.536 -4.280 -7.384 1.00 94.44 87 GLY A CA 1
ATOM 669 C C . GLY A 1 87 ? -1.189 -5.007 -6.084 1.00 94.44 87 GLY A C 1
ATOM 670 O O . GLY A 1 87 ? -0.428 -5.971 -6.105 1.00 94.44 87 GLY A O 1
ATOM 671 N N . GLN A 1 88 ? -1.761 -4.568 -4.965 1.00 95.94 88 GLN A N 1
ATOM 672 C CA . GLN A 1 88 ? -1.659 -5.217 -3.656 1.00 95.94 88 GLN A CA 1
ATOM 673 C C . GLN A 1 88 ? -3.046 -5.333 -3.023 1.00 95.94 88 GLN A C 1
ATOM 675 O O . GLN A 1 88 ? -3.918 -4.493 -3.257 1.00 95.94 88 GLN A O 1
ATOM 680 N N . LYS A 1 89 ? -3.255 -6.377 -2.218 1.00 95.31 89 LYS A N 1
ATOM 681 C CA . LYS A 1 89 ? -4.544 -6.683 -1.592 1.00 95.31 89 LYS A CA 1
ATOM 682 C C . LYS A 1 89 ? -4.372 -6.907 -0.097 1.00 95.31 89 LYS A C 1
ATOM 684 O O . LYS A 1 89 ? -3.451 -7.602 0.320 1.00 95.31 89 LYS A O 1
ATOM 689 N N . ALA A 1 90 ? -5.277 -6.362 0.702 1.00 95.88 90 ALA A N 1
ATOM 690 C CA . ALA A 1 90 ? -5.426 -6.681 2.112 1.00 95.88 90 ALA A CA 1
ATOM 691 C C . ALA A 1 90 ? -6.827 -7.230 2.377 1.00 95.88 90 ALA A C 1
ATOM 693 O O . ALA A 1 90 ? -7.782 -6.844 1.709 1.00 95.88 90 ALA A O 1
ATOM 694 N N . ILE A 1 91 ? -6.941 -8.121 3.355 1.00 94.25 91 ILE A N 1
ATOM 695 C CA . ILE A 1 91 ? -8.201 -8.778 3.706 1.00 94.25 91 ILE A CA 1
ATOM 696 C C . ILE A 1 91 ? -8.463 -8.674 5.204 1.00 94.25 91 ILE A C 1
ATOM 698 O O . ILE A 1 91 ? -7.532 -8.746 6.016 1.00 94.25 91 ILE A O 1
ATOM 702 N N . LEU A 1 92 ? -9.726 -8.522 5.572 1.00 93.75 92 LEU A N 1
ATOM 703 C CA . LEU A 1 92 ? -10.197 -8.574 6.941 1.00 93.75 92 LEU A CA 1
ATOM 704 C C . LEU A 1 92 ? -10.197 -10.023 7.422 1.00 93.75 92 LEU A C 1
ATOM 706 O O . LEU A 1 92 ? -10.826 -10.901 6.835 1.00 93.75 92 LEU A O 1
ATOM 710 N N . ARG A 1 93 ? -9.529 -10.274 8.545 1.00 89.81 93 ARG A N 1
ATOM 711 C CA . ARG A 1 93 ? -9.634 -11.536 9.270 1.00 89.81 93 ARG A CA 1
ATOM 712 C C . ARG A 1 93 ? -10.430 -11.310 10.551 1.00 89.81 93 ARG A C 1
ATOM 714 O O . ARG A 1 93 ? -9.949 -10.587 11.430 1.00 89.81 93 ARG A O 1
ATOM 721 N N . PRO A 1 94 ? -11.609 -11.936 10.697 1.00 86.06 94 PRO A N 1
ATOM 722 C CA . PRO A 1 94 ? -12.397 -11.829 11.917 1.00 86.06 94 PRO A CA 1
ATOM 723 C C . PRO A 1 94 ? -11.556 -12.162 13.156 1.00 86.06 94 PRO A C 1
ATOM 725 O O . PRO A 1 94 ? -10.882 -13.189 13.203 1.00 86.06 94 PRO A O 1
ATOM 728 N N . GLY A 1 95 ? -11.539 -11.250 14.131 1.00 84.81 95 GLY A N 1
ATOM 729 C CA . GLY A 1 95 ? -10.761 -11.378 15.369 1.00 84.81 95 GLY A CA 1
ATOM 730 C C . GLY A 1 95 ? -9.252 -11.117 15.253 1.00 84.81 95 GLY A C 1
ATOM 731 O O . GLY A 1 95 ? -8.598 -10.996 16.277 1.00 84.81 95 GLY A O 1
ATOM 732 N N . LEU A 1 96 ? -8.693 -10.995 14.046 1.00 87.25 96 LEU A N 1
ATOM 733 C CA . LEU A 1 96 ? -7.250 -10.804 13.803 1.00 87.25 96 LEU A CA 1
ATOM 734 C C . LEU A 1 96 ? -6.930 -9.487 13.076 1.00 87.25 96 LEU A C 1
ATOM 736 O O . LEU A 1 96 ? -5.765 -9.123 12.916 1.00 87.25 96 LEU A O 1
ATOM 740 N N . GLY A 1 97 ? -7.963 -8.776 12.626 1.00 91.75 97 GLY A N 1
ATOM 741 C CA . GLY A 1 97 ? -7.843 -7.526 11.891 1.00 91.75 97 GLY A CA 1
ATOM 742 C C . GLY A 1 97 ? -7.426 -7.724 10.435 1.00 91.75 97 GLY A C 1
ATOM 743 O O . GLY A 1 97 ? -7.491 -8.817 9.877 1.00 91.75 97 GLY A O 1
ATOM 744 N N . CYS A 1 98 ? -7.012 -6.640 9.784 1.00 94.00 98 CYS A N 1
ATOM 745 C CA . CYS A 1 98 ? -6.631 -6.684 8.374 1.00 94.00 98 CYS A CA 1
ATOM 746 C C . CYS A 1 98 ? -5.210 -7.212 8.161 1.00 94.00 98 CYS A C 1
ATOM 748 O O . CYS A 1 98 ? -4.278 -6.738 8.811 1.00 94.00 98 CYS A O 1
ATOM 750 N N . THR A 1 99 ? -5.025 -8.118 7.203 1.00 92.94 99 THR A N 1
ATOM 751 C CA . THR A 1 99 ? -3.724 -8.684 6.808 1.00 92.94 99 THR A CA 1
ATOM 752 C C . THR A 1 99 ? -3.434 -8.361 5.346 1.00 92.94 99 THR A C 1
ATOM 754 O O . THR A 1 99 ? -4.300 -8.541 4.496 1.00 92.94 99 THR A O 1
ATOM 757 N N . LEU A 1 100 ? -2.220 -7.885 5.053 1.00 94.00 100 LEU A N 1
ATOM 758 C CA . LEU A 1 100 ? -1.747 -7.701 3.681 1.00 94.00 100 LEU A CA 1
ATOM 759 C C . LEU A 1 100 ? -1.394 -9.067 3.079 1.00 94.00 100 LEU A C 1
ATOM 761 O O . LEU A 1 100 ? -0.684 -9.851 3.711 1.00 94.00 100 LEU A O 1
ATOM 765 N N . LEU A 1 101 ? -1.876 -9.348 1.873 1.00 90.31 101 LEU A N 1
ATOM 766 C CA . LEU A 1 101 ? -1.551 -10.573 1.155 1.00 90.31 101 LEU A CA 1
ATOM 767 C C . LEU A 1 101 ? -0.173 -10.461 0.508 1.00 90.31 101 LEU A C 1
ATOM 769 O O . LEU A 1 101 ? 0.107 -9.507 -0.215 1.00 90.31 101 LEU A O 1
ATOM 773 N N . ALA A 1 102 ? 0.676 -11.455 0.758 1.00 75.31 102 ALA A N 1
ATOM 774 C CA . ALA A 1 102 ? 1.972 -11.577 0.109 1.00 75.31 102 ALA A CA 1
ATOM 775 C C . ALA A 1 102 ? 1.859 -12.511 -1.108 1.00 75.31 102 ALA A C 1
ATOM 777 O O . ALA A 1 102 ? 1.706 -13.721 -0.949 1.00 75.31 102 ALA A O 1
ATOM 778 N N . GLY A 1 103 ? 1.975 -11.946 -2.312 1.00 66.88 103 GLY A N 1
ATOM 779 C CA . GLY A 1 103 ? 1.996 -12.692 -3.576 1.00 66.88 103 GLY A CA 1
ATOM 780 C C . GLY A 1 103 ? 0.619 -13.067 -4.138 1.00 66.88 103 GLY A C 1
ATOM 781 O O . GLY A 1 103 ? -0.419 -12.652 -3.628 1.00 66.88 103 GLY A O 1
ATOM 782 N N . ASP A 1 104 ? 0.643 -13.862 -5.210 1.00 59.19 104 ASP A N 1
ATOM 783 C CA . ASP A 1 104 ? -0.514 -14.127 -6.084 1.00 59.19 104 ASP A CA 1
ATOM 784 C C . ASP A 1 104 ? 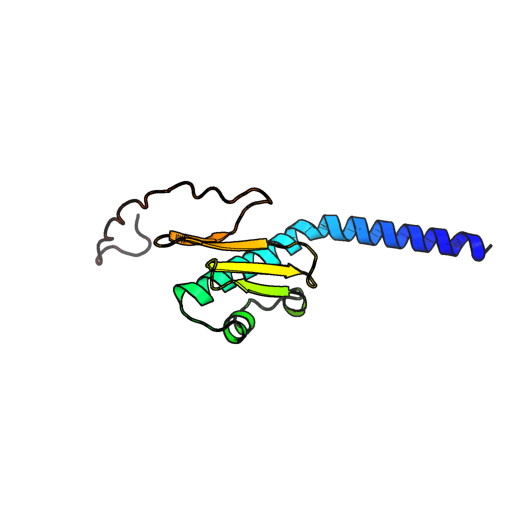-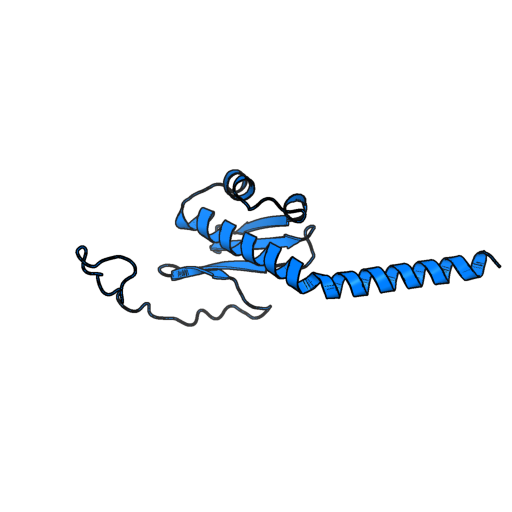1.230 -15.455 -5.754 1.00 59.19 104 ASP A C 1
ATOM 786 O O . ASP A 1 104 ? -2.107 -15.910 -6.489 1.00 59.19 104 ASP A O 1
ATOM 790 N N . GLY A 1 105 ? -0.814 -16.124 -4.673 1.00 55.94 105 GLY A N 1
ATOM 791 C CA . GLY A 1 105 ? -1.354 -17.418 -4.259 1.00 55.94 105 GLY A CA 1
ATOM 792 C C . GLY A 1 105 ? -2.724 -17.300 -3.583 1.00 55.94 105 GLY A C 1
ATOM 793 O O . GLY A 1 105 ? -3.049 -16.245 -3.030 1.00 55.94 105 GLY A O 1
ATOM 794 N N . PRO A 1 106 ? -3.536 -18.378 -3.580 1.00 56.84 106 PRO A N 1
ATOM 795 C CA . PRO A 1 106 ? -4.748 -18.413 -2.775 1.00 56.84 106 PRO A CA 1
ATOM 796 C C . PRO A 1 106 ? -4.377 -18.121 -1.322 1.00 56.84 106 PRO A C 1
ATOM 798 O O . PRO A 1 106 ? -3.445 -18.717 -0.776 1.00 56.84 106 PRO A O 1
ATOM 801 N N . PHE A 1 107 ? -5.084 -17.174 -0.705 1.00 62.41 107 PHE A N 1
ATOM 802 C CA . PHE A 1 107 ? -4.894 -16.907 0.709 1.00 62.41 107 PHE A CA 1
ATOM 803 C C . PHE A 1 107 ? -5.388 -18.116 1.496 1.00 62.41 107 PHE A C 1
ATOM 805 O O . PHE A 1 107 ? -6.585 -18.274 1.736 1.00 62.41 107 PHE A O 1
ATOM 812 N N . GLU A 1 108 ? -4.465 -18.981 1.899 1.00 59.22 108 GLU A N 1
ATOM 813 C CA . GLU A 1 108 ? -4.776 -19.972 2.909 1.00 59.22 108 GLU A CA 1
ATOM 814 C C . GLU A 1 108 ? -4.880 -19.246 4.246 1.00 59.22 108 GLU A C 1
ATOM 816 O O . GLU A 1 108 ? -3.893 -18.743 4.794 1.00 59.22 108 GLU A O 1
ATOM 821 N N . THR A 1 109 ? -6.101 -19.188 4.776 1.0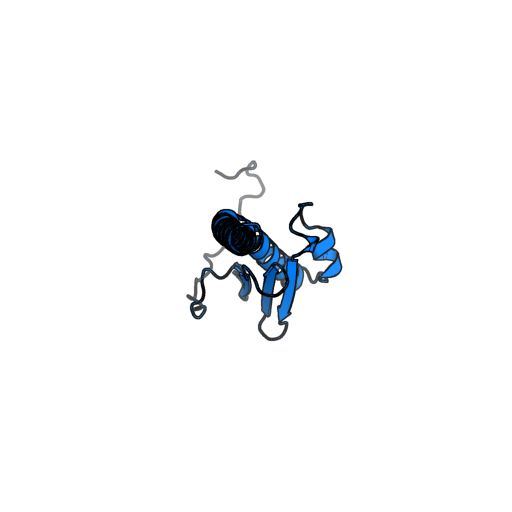0 57.19 109 THR A N 1
ATOM 822 C CA . THR A 1 109 ? -6.375 -18.865 6.172 1.00 57.19 109 THR A CA 1
ATOM 823 C C . THR A 1 109 ? -5.687 -19.912 7.039 1.00 57.19 109 THR A C 1
ATOM 825 O O . THR A 1 109 ? -6.305 -20.844 7.550 1.00 57.19 109 THR A O 1
ATOM 828 N N . ARG A 1 110 ? -4.376 -19.776 7.251 1.00 56.38 110 ARG A N 1
ATOM 829 C CA . ARG A 1 110 ? -3.721 -20.515 8.319 1.00 56.38 110 ARG A CA 1
ATOM 830 C C . ARG A 1 110 ? -4.391 -20.025 9.592 1.00 56.38 110 ARG A C 1
ATOM 832 O O . ARG A 1 110 ? -4.253 -18.852 9.949 1.00 56.38 110 ARG A O 1
ATOM 839 N N . SER A 1 111 ? -5.195 -20.895 10.199 1.00 57.25 111 SER A N 1
ATOM 840 C CA . SER A 1 111 ? -5.929 -20.619 11.429 1.00 57.25 111 SER A CA 1
ATOM 841 C C . SER A 1 111 ? -4.912 -20.386 12.540 1.00 57.25 111 SER A C 1
ATOM 843 O O . SER A 1 111 ? -4.514 -21.299 13.255 1.00 57.25 111 SER A O 1
ATOM 845 N N . ALA A 1 112 ? -4.396 -19.164 12.609 1.00 63.81 112 ALA A N 1
ATOM 846 C CA . ALA A 1 112 ? -3.550 -18.723 13.689 1.00 63.81 112 ALA A CA 1
ATOM 847 C C . ALA A 1 112 ? -4.483 -18.435 14.859 1.00 63.81 112 ALA A C 1
ATOM 849 O O . ALA A 1 112 ? -5.234 -17.459 14.830 1.00 63.81 112 ALA A O 1
ATOM 850 N N . SER A 1 113 ? -4.466 -19.316 15.855 1.00 65.31 113 SER A N 1
ATOM 851 C CA . SER A 1 113 ? -5.059 -19.030 17.154 1.00 65.31 113 SER A CA 1
ATOM 852 C C . SER A 1 113 ? -4.367 -17.796 17.719 1.00 65.31 113 SER A C 1
ATOM 854 O O . SER A 1 113 ? -3.137 -17.771 17.807 1.00 65.31 113 SER A O 1
ATOM 856 N N . MET A 1 114 ? -5.131 -16.764 18.079 1.00 65.56 114 MET A N 1
ATOM 857 C CA . MET A 1 114 ? -4.548 -15.670 18.845 1.00 65.56 114 MET A CA 1
ATOM 858 C C . MET A 1 114 ? -4.180 -16.200 20.232 1.00 65.56 114 MET A C 1
ATOM 860 O O . MET A 1 114 ? -5.026 -16.837 20.866 1.00 65.56 114 MET A O 1
ATOM 864 N N . PRO A 1 115 ? -2.946 -15.974 20.711 1.00 71.31 115 PRO A N 1
ATOM 865 C CA . PRO A 1 115 ? -2.651 -16.196 22.114 1.00 71.31 115 PRO A CA 1
ATOM 866 C C . PRO A 1 115 ? -3.550 -15.276 22.943 1.00 71.31 115 PRO A C 1
ATOM 868 O O . PRO A 1 115 ? -3.808 -14.135 22.551 1.00 71.31 115 PRO A O 1
ATOM 871 N N . THR A 1 116 ? -4.046 -15.773 24.075 1.00 76.81 116 THR A N 1
ATOM 872 C CA . THR A 1 116 ? -4.778 -14.937 25.028 1.00 76.81 116 THR A CA 1
ATOM 873 C C . THR A 1 116 ? -3.872 -13.769 25.422 1.00 76.81 116 THR A C 1
ATOM 875 O O . THR A 1 116 ? -2.762 -14.030 25.890 1.00 76.81 116 THR A O 1
ATOM 878 N N . PRO A 1 117 ? -4.290 -12.507 25.211 1.00 74.50 117 PRO A N 1
ATOM 879 C CA . PRO A 1 117 ? -3.476 -11.370 25.602 1.00 74.50 117 PRO A CA 1
ATOM 880 C C . PRO A 1 117 ? -3.272 -11.410 27.115 1.00 74.50 117 PRO A C 1
ATOM 882 O O . PRO A 1 117 ? -4.237 -11.453 27.880 1.00 74.50 117 PRO A O 1
ATOM 885 N N . GLU A 1 118 ? -2.013 -11.423 27.541 1.00 81.69 118 GLU A N 1
ATOM 886 C CA . GLU A 1 118 ? -1.672 -11.261 28.946 1.00 81.69 118 GLU A CA 1
ATOM 887 C C . GLU A 1 118 ? -1.968 -9.812 29.337 1.00 81.69 118 GLU A C 1
ATOM 889 O O . GLU A 1 118 ? -1.530 -8.869 28.670 1.00 81.69 118 GLU A O 1
ATOM 894 N N . LEU A 1 119 ? -2.792 -9.628 30.369 1.00 82.56 119 LEU A N 1
ATOM 895 C CA . LEU A 1 119 ? -3.139 -8.296 30.845 1.00 82.56 119 LEU A CA 1
ATOM 896 C C . LEU A 1 119 ? -1.879 -7.639 31.410 1.00 82.56 119 LEU A C 1
ATOM 898 O O . LEU A 1 119 ? -1.316 -8.107 32.397 1.00 82.56 119 LEU A O 1
ATOM 902 N N . LEU A 1 120 ? -1.454 -6.545 30.777 1.00 83.75 120 LEU A N 1
ATOM 903 C CA . LEU A 1 120 ? -0.375 -5.706 31.286 1.00 83.75 120 LEU A CA 1
ATOM 904 C C . LEU A 1 120 ? -0.784 -5.125 32.647 1.00 83.75 120 LEU A C 1
ATOM 906 O O . LEU A 1 120 ? -1.908 -4.642 32.796 1.00 83.75 120 LEU A O 1
ATOM 910 N N . ASP A 1 121 ? 0.133 -5.133 33.619 1.00 86.56 121 ASP A N 1
ATOM 911 C CA . ASP A 1 121 ? -0.070 -4.439 34.895 1.00 86.56 121 ASP A CA 1
ATOM 912 C C . ASP A 1 121 ? -0.260 -2.934 34.621 1.00 86.56 121 ASP A C 1
ATOM 914 O O . ASP A 1 121 ? 0.652 -2.308 34.071 1.00 86.56 121 ASP A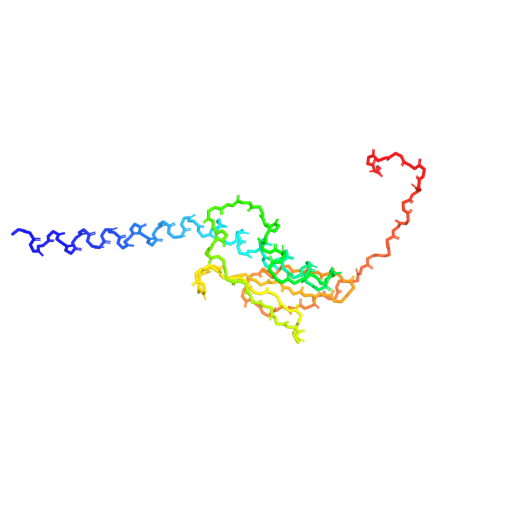 O 1
ATOM 918 N N . PRO A 1 122 ? -1.405 -2.327 34.993 1.00 86.44 122 PRO A N 1
ATOM 919 C CA . PRO A 1 122 ? -1.646 -0.898 34.794 1.00 86.44 122 PRO A CA 1
ATOM 920 C C . PRO A 1 122 ? -0.621 0.006 35.488 1.00 86.44 122 PRO A C 1
ATOM 922 O O . PRO A 1 122 ? -0.485 1.170 35.117 1.00 86.44 122 PRO A O 1
ATOM 925 N N . ASN A 1 123 ? 0.077 -0.509 36.505 1.00 89.94 123 ASN A N 1
ATOM 926 C CA . ASN A 1 123 ? 1.036 0.248 37.304 1.00 89.94 123 ASN A CA 1
ATOM 927 C C . ASN A 1 123 ? 2.481 0.117 36.812 1.00 89.94 123 ASN A C 1
ATOM 929 O O . ASN A 1 123 ? 3.373 0.752 37.382 1.00 89.94 123 ASN A O 1
ATOM 933 N N . GLN A 1 124 ? 2.749 -0.686 35.778 1.00 88.38 124 GLN A N 1
ATOM 934 C CA . GLN A 1 124 ? 4.104 -0.781 35.241 1.00 88.38 124 GLN A CA 1
ATOM 935 C C . GLN A 1 124 ? 4.439 0.431 34.344 1.00 88.38 124 GLN A C 1
ATOM 937 O O . GLN A 1 124 ? 3.577 0.909 33.602 1.00 88.38 124 GLN A O 1
ATOM 942 N N . PRO A 1 125 ? 5.688 0.933 34.352 1.00 87.31 125 PRO A N 1
ATOM 943 C CA . PRO A 1 125 ? 6.116 1.990 33.439 1.00 87.31 125 PRO A CA 1
ATOM 944 C C . PRO A 1 125 ? 6.105 1.525 31.977 1.00 87.31 125 PRO A C 1
ATOM 946 O O . PRO A 1 125 ? 6.456 0.386 31.679 1.00 87.31 125 PRO A O 1
ATOM 949 N N . TRP A 1 126 ? 5.783 2.431 31.053 1.00 83.69 126 TRP A N 1
ATOM 950 C CA . TRP A 1 126 ? 5.970 2.200 29.619 1.00 83.69 126 TRP A CA 1
ATOM 951 C C . TRP A 1 126 ? 7.431 2.471 29.204 1.00 83.69 126 TRP A C 1
ATOM 953 O O . TRP A 1 126 ? 7.991 3.478 29.651 1.00 83.69 126 TRP A O 1
ATOM 963 N N . PRO A 1 127 ? 8.047 1.675 28.308 1.00 85.50 127 PRO A N 1
ATOM 964 C CA . PRO A 1 127 ? 7.540 0.442 27.703 1.00 85.50 127 PRO A CA 1
ATOM 965 C C . PRO A 1 127 ? 7.626 -0.764 28.663 1.00 85.50 127 PRO A C 1
ATOM 967 O O . PRO A 1 127 ? 8.556 -0.824 29.472 1.00 85.50 127 PRO A O 1
ATOM 970 N N . PRO A 1 128 ? 6.693 -1.731 28.563 1.00 75.00 128 PRO A N 1
ATOM 971 C CA . PRO A 1 128 ? 6.760 -2.969 29.338 1.00 75.00 128 PRO A CA 1
ATOM 972 C C . PRO A 1 128 ? 8.056 -3.733 29.013 1.00 75.00 128 PRO A C 1
ATOM 974 O O . PRO A 1 128 ? 8.514 -3.715 27.866 1.00 75.00 128 PRO A O 1
ATOM 977 N N . ARG A 1 129 ? 8.668 -4.345 30.033 1.00 69.44 129 ARG A N 1
ATOM 978 C CA . ARG A 1 129 ? 9.879 -5.171 29.896 1.00 69.44 129 ARG A CA 1
ATOM 979 C C . ARG A 1 129 ? 9.548 -6.616 29.563 1.00 69.44 129 ARG A C 1
ATOM 981 O O . ARG A 1 129 ? 8.521 -7.102 30.077 1.00 69.44 129 ARG A O 1
#